Protein AF-0000000067519565 (afdb_homodimer)

Sequence (134 aa):
MDLYRFEAVLENSIVPIVVVVAESEEKAFKMAEIELEKHFLPLPEVKEIALFEKKKIRKSAAFVIHEMDLYRFEAVLENSIVPIVVVVAESEEKAFKMAEIELEKHFLPLPEVKEIALFEKKKIRKSAAFVIHE

Structure (mmCIF, N/CA/C/O backbone):
data_AF-0000000067519565-model_v1
#
loop_
_entity.id
_entity.type
_entity.pdbx_description
1 polymer 'DUF3906 domain-containing protein'
#
loop_
_atom_site.group_PDB
_atom_site.id
_atom_site.type_symbol
_atom_site.label_atom_id
_atom_site.label_alt_id
_atom_site.label_comp_id
_atom_site.label_asym_id
_atom_site.label_entity_id
_atom_site.label_seq_id
_atom_site.pdbx_PDB_ins_code
_atom_site.Cartn_x
_atom_site.Cartn_y
_atom_site.Cartn_z
_atom_site.occupancy
_atom_site.B_iso_or_equiv
_atom_site.auth_seq_id
_atom_site.auth_comp_id
_atom_site.auth_asym_id
_atom_site.auth_atom_id
_atom_site.pdbx_PDB_model_num
ATOM 1 N N . MET A 1 1 ? 15.977 4.121 -5.855 1 95.75 1 MET A N 1
ATOM 2 C CA . MET A 1 1 ? 14.906 3.137 -5.699 1 95.75 1 MET A CA 1
ATOM 3 C C . MET A 1 1 ? 13.539 3.781 -5.887 1 95.75 1 MET A C 1
ATOM 5 O O . MET A 1 1 ? 13.398 4.996 -5.742 1 95.75 1 MET A O 1
ATOM 9 N N . ASP A 1 2 ? 12.602 2.93 -6.273 1 98.56 2 ASP A N 1
ATOM 10 C CA . ASP A 1 2 ? 11.258 3.447 -6.5 1 98.56 2 ASP A CA 1
ATOM 11 C C . ASP A 1 2 ? 10.227 2.668 -5.688 1 98.56 2 ASP A C 1
ATOM 13 O O . ASP A 1 2 ? 10.492 1.554 -5.234 1 98.56 2 ASP A O 1
ATOM 17 N N . LEU A 1 3 ? 9.141 3.33 -5.496 1 98.88 3 LEU A N 1
ATOM 18 C CA . LEU A 1 3 ? 7.965 2.711 -4.902 1 98.88 3 LEU A CA 1
ATOM 19 C C . LEU A 1 3 ? 6.984 2.26 -5.984 1 98.88 3 LEU A C 1
ATOM 21 O O . LEU A 1 3 ? 6.641 3.035 -6.879 1 98.88 3 LEU A O 1
ATOM 25 N N . TYR A 1 4 ? 6.652 1.12 -5.898 1 98.88 4 TYR A N 1
ATOM 26 C CA . TYR A 1 4 ? 5.777 0.53 -6.906 1 98.88 4 TYR A CA 1
ATOM 27 C C . TYR A 1 4 ? 4.465 0.071 -6.285 1 98.88 4 TYR A C 1
ATOM 29 O O . TYR A 1 4 ? 4.453 -0.496 -5.191 1 98.88 4 TYR A O 1
ATOM 37 N N . ARG A 1 5 ? 3.33 0.27 -7.02 1 98.56 5 ARG A N 1
ATOM 38 C CA . ARG A 1 5 ? 2.025 -0.282 -6.672 1 98.56 5 ARG A CA 1
ATOM 39 C C . ARG A 1 5 ? 1.539 -1.254 -7.742 1 98.56 5 ARG A C 1
ATOM 41 O O . ARG A 1 5 ? 1.371 -0.874 -8.906 1 98.56 5 ARG A O 1
ATOM 48 N N . PHE A 1 6 ? 1.358 -2.434 -7.266 1 98.31 6 PHE A N 1
ATOM 49 C CA . PHE A 1 6 ? 0.86 -3.484 -8.148 1 98.31 6 PHE A CA 1
ATOM 50 C C . PHE A 1 6 ? -0.559 -3.887 -7.762 1 98.31 6 PHE A C 1
ATOM 52 O O . PHE A 1 6 ? -0.967 -3.715 -6.613 1 98.31 6 PHE A O 1
ATOM 59 N N . GLU A 1 7 ? -1.262 -4.402 -8.711 1 96.25 7 GLU A N 1
ATOM 60 C CA . GLU A 1 7 ? -2.465 -5.203 -8.5 1 96.25 7 GLU A CA 1
ATOM 61 C C . GLU A 1 7 ? -2.287 -6.621 -9.031 1 96.25 7 GLU A C 1
ATOM 63 O O . GLU A 1 7 ? -1.771 -6.816 -10.133 1 96.25 7 GLU A O 1
ATOM 68 N N . ALA A 1 8 ? -2.615 -7.465 -8.227 1 95.19 8 ALA A N 1
ATOM 69 C CA . ALA A 1 8 ? -2.498 -8.859 -8.633 1 95.19 8 ALA A CA 1
ATOM 70 C C . ALA A 1 8 ? -3.871 -9.523 -8.734 1 95.19 8 ALA A C 1
ATOM 72 O O . ALA A 1 8 ? -4.766 -9.227 -7.941 1 95.19 8 ALA A O 1
ATOM 73 N N . VAL A 1 9 ? -4.031 -10.289 -9.742 1 93.19 9 VAL A N 1
ATOM 74 C CA . VAL A 1 9 ? -5.227 -11.117 -9.875 1 93.19 9 VAL A CA 1
ATOM 75 C C . VAL A 1 9 ? -4.891 -12.57 -9.531 1 93.19 9 VAL A C 1
ATOM 77 O O . VAL A 1 9 ? -4.066 -13.195 -10.195 1 93.19 9 VAL A O 1
ATOM 80 N N . LEU A 1 10 ? -5.582 -13 -8.438 1 90.31 10 LEU A N 1
ATOM 81 C CA . LEU A 1 10 ? -5.355 -14.375 -8 1 90.31 10 LEU A CA 1
ATOM 82 C C . LEU A 1 10 ? -6.457 -15.297 -8.508 1 90.31 10 LEU A C 1
ATOM 84 O O . LEU A 1 10 ? -7.504 -14.828 -8.969 1 90.31 10 LEU A O 1
ATOM 88 N N . GLU A 1 11 ? -6.191 -16.484 -8.508 1 86.31 11 GLU A N 1
ATOM 89 C CA . GLU A 1 11 ? -7.098 -17.5 -9.055 1 86.31 11 GLU A CA 1
ATOM 90 C C . GLU A 1 11 ? -8.453 -17.469 -8.344 1 86.31 11 GLU A C 1
ATOM 92 O O . GLU A 1 11 ? -9.484 -17.719 -8.961 1 86.31 11 GLU A O 1
ATOM 97 N N . ASN A 1 12 ? -8.523 -17.141 -7.09 1 82.44 12 ASN A N 1
ATOM 98 C CA . ASN A 1 12 ? -9.773 -17.094 -6.34 1 82.44 12 ASN A CA 1
ATOM 99 C C . ASN A 1 12 ? -10.484 -15.758 -6.5 1 82.44 12 ASN A C 1
ATOM 101 O O . ASN A 1 12 ? -11.414 -15.453 -5.754 1 82.44 12 ASN A O 1
ATOM 105 N N . SER A 1 13 ? -10.086 -14.969 -7.406 1 82.38 13 SER A N 1
ATOM 106 C CA . SER A 1 13 ? -10.664 -13.68 -7.766 1 82.38 13 SER A CA 1
ATOM 107 C C . SER A 1 13 ? -10.352 -12.625 -6.707 1 82.38 13 SER A C 1
ATOM 109 O O . SER A 1 13 ? -11.023 -11.594 -6.637 1 82.38 13 SER A O 1
ATOM 111 N N . ILE A 1 14 ? -9.477 -13.055 -5.918 1 86 14 ILE A N 1
ATOM 112 C CA . ILE A 1 14 ? -8.961 -12.047 -5 1 86 14 ILE A CA 1
ATOM 113 C C . ILE A 1 14 ? -7.988 -11.133 -5.738 1 86 14 ILE A C 1
ATOM 115 O O . ILE A 1 14 ? -7.148 -11.602 -6.512 1 86 14 ILE A O 1
ATOM 119 N N . VAL A 1 15 ? -8.102 -9.836 -5.516 1 91.75 15 VAL A N 1
ATOM 120 C CA . VAL A 1 15 ? -7.23 -8.859 -6.16 1 91.75 15 VAL A CA 1
ATOM 121 C C . VAL A 1 15 ? -6.5 -8.039 -5.098 1 91.75 15 VAL A C 1
ATOM 123 O O . VAL A 1 15 ? -6.938 -6.941 -4.75 1 91.75 15 VAL A O 1
ATOM 126 N N . PRO A 1 16 ? -5.434 -8.57 -4.617 1 94.69 16 PRO A N 1
ATOM 127 C CA . PRO A 1 16 ? -4.645 -7.809 -3.646 1 94.69 16 PRO A CA 1
ATOM 128 C C . PRO A 1 16 ? -3.799 -6.715 -4.297 1 94.69 16 PRO A C 1
ATOM 130 O O . PRO A 1 16 ? -3.512 -6.785 -5.496 1 94.69 16 PRO A O 1
ATOM 133 N N . ILE A 1 17 ? -3.557 -5.738 -3.518 1 97.12 17 ILE A N 1
ATOM 134 C CA . ILE A 1 17 ? -2.576 -4.723 -3.881 1 97.12 17 ILE A CA 1
ATOM 135 C C . ILE A 1 17 ? -1.227 -5.059 -3.25 1 97.12 17 ILE A C 1
ATOM 137 O O . ILE A 1 17 ? -1.163 -5.469 -2.09 1 97.12 17 ILE A O 1
ATOM 141 N N . VAL A 1 18 ? -0.181 -4.938 -4.02 1 97.88 18 VAL A N 1
ATOM 142 C CA . VAL A 1 18 ? 1.17 -5.098 -3.492 1 97.88 18 VAL A CA 1
ATOM 143 C C . VAL A 1 18 ? 1.959 -3.807 -3.688 1 97.88 18 VAL A C 1
ATOM 145 O O . VAL A 1 18 ? 2.037 -3.283 -4.801 1 97.88 18 VAL A O 1
ATOM 148 N N . VAL A 1 19 ? 2.457 -3.279 -2.588 1 98.75 19 VAL A N 1
ATOM 149 C CA . VAL A 1 19 ? 3.322 -2.107 -2.668 1 98.75 19 VAL A CA 1
ATOM 150 C C . VAL A 1 19 ? 4.766 -2.508 -2.373 1 98.75 19 VAL A C 1
ATOM 152 O O . VAL A 1 19 ? 5.043 -3.156 -1.361 1 98.75 19 VAL A O 1
ATOM 155 N N . VAL A 1 20 ? 5.668 -2.109 -3.318 1 98.81 20 VAL A N 1
ATOM 156 C CA . VAL A 1 20 ? 7.035 -2.617 -3.266 1 98.81 20 VAL A CA 1
ATOM 157 C C . VAL A 1 20 ? 8.023 -1.46 -3.393 1 98.81 20 VAL A C 1
ATOM 159 O O . VAL A 1 20 ? 7.816 -0.548 -4.199 1 98.81 20 VAL A O 1
ATOM 162 N N . VAL A 1 21 ? 9.047 -1.512 -2.564 1 98.75 21 VAL A N 1
ATOM 163 C CA . VAL A 1 21 ? 10.242 -0.71 -2.816 1 98.75 21 VAL A CA 1
ATOM 164 C C . VAL A 1 21 ? 11.305 -1.566 -3.502 1 98.75 21 VAL A C 1
ATOM 166 O O . VAL A 1 21 ? 11.609 -2.672 -3.045 1 98.75 21 VAL A O 1
ATOM 169 N N . ALA A 1 22 ? 11.836 -1.094 -4.613 1 98.44 22 ALA A N 1
ATOM 170 C CA . ALA A 1 22 ? 12.891 -1.844 -5.293 1 98.44 22 ALA A CA 1
ATOM 171 C C . ALA A 1 22 ? 13.734 -0.928 -6.176 1 98.44 22 ALA A C 1
ATOM 173 O O . ALA A 1 22 ? 13.336 0.204 -6.465 1 98.44 22 ALA A O 1
ATOM 174 N N . GLU A 1 23 ? 14.82 -1.445 -6.605 1 97.94 23 GLU A N 1
ATOM 175 C CA . GLU A 1 23 ? 15.773 -0.666 -7.387 1 97.94 23 GLU A CA 1
ATOM 176 C C . GLU A 1 23 ? 15.391 -0.648 -8.867 1 97.94 23 GLU A C 1
ATOM 178 O O . GLU A 1 23 ? 15.906 0.17 -9.633 1 97.94 23 GLU A O 1
ATOM 183 N N . SER A 1 24 ? 14.578 -1.581 -9.266 1 97.81 24 SER A N 1
ATOM 184 C CA . SER A 1 24 ? 14.133 -1.684 -10.648 1 97.81 24 SER A CA 1
ATOM 185 C C . SER A 1 24 ? 12.742 -2.307 -10.734 1 97.81 24 SER A C 1
ATOM 187 O O . SER A 1 24 ? 12.273 -2.932 -9.781 1 97.81 24 SER A O 1
ATOM 189 N N . GLU A 1 25 ? 12.148 -2.059 -11.898 1 98.06 25 GLU A N 1
ATOM 190 C CA . GLU A 1 25 ? 10.82 -2.641 -12.117 1 98.06 25 GLU A CA 1
ATOM 191 C C . GLU A 1 25 ? 10.883 -4.164 -12.086 1 98.06 25 GLU A C 1
ATOM 193 O O . GLU A 1 25 ? 9.992 -4.812 -11.523 1 98.06 25 GLU A O 1
ATOM 198 N N . GLU A 1 26 ? 11.898 -4.75 -12.695 1 97.81 26 GLU A N 1
ATOM 199 C CA . GLU A 1 26 ? 12.062 -6.199 -12.719 1 97.81 26 GLU A CA 1
ATOM 200 C C . GLU A 1 26 ? 12.156 -6.762 -11.297 1 97.81 26 GLU A C 1
ATOM 202 O O . GLU A 1 26 ? 11.492 -7.746 -10.969 1 97.81 26 GLU A O 1
ATOM 207 N N . LYS A 1 27 ? 12.961 -6.16 -10.531 1 98.06 27 LYS A N 1
ATOM 208 C CA . LYS A 1 27 ? 13.117 -6.598 -9.148 1 98.06 27 LYS A CA 1
ATOM 209 C C . LYS A 1 27 ? 11.828 -6.383 -8.359 1 98.06 27 LYS A C 1
ATOM 211 O O . LYS A 1 27 ? 11.492 -7.18 -7.484 1 98.06 27 LYS A O 1
ATOM 216 N N . ALA A 1 28 ? 11.125 -5.301 -8.727 1 98.44 28 ALA A N 1
ATOM 217 C CA . ALA A 1 28 ? 9.859 -5.023 -8.062 1 98.44 28 ALA A CA 1
ATOM 218 C C . ALA A 1 28 ? 8.836 -6.121 -8.359 1 98.44 28 ALA A C 1
ATOM 220 O O . ALA A 1 28 ? 8.117 -6.566 -7.457 1 98.44 28 ALA A O 1
ATOM 221 N N . PHE A 1 29 ? 8.766 -6.555 -9.602 1 98.06 29 PHE A N 1
ATOM 222 C CA . PHE A 1 29 ? 7.855 -7.625 -9.984 1 98.06 29 PHE A CA 1
ATOM 223 C C . PHE A 1 29 ? 8.188 -8.914 -9.242 1 98.06 29 PHE A C 1
ATOM 225 O O . PHE A 1 29 ? 7.297 -9.586 -8.727 1 98.06 29 PHE A O 1
ATOM 232 N N . LYS A 1 30 ? 9.422 -9.203 -9.203 1 96.62 30 LYS A N 1
ATOM 233 C CA . LYS A 1 30 ? 9.859 -10.414 -8.523 1 96.62 30 LYS A CA 1
ATOM 234 C C . LYS A 1 30 ? 9.5 -10.375 -7.039 1 96.62 30 LYS A C 1
ATOM 236 O O . LYS A 1 30 ? 8.984 -11.352 -6.488 1 96.62 30 LYS A O 1
ATOM 241 N N . MET A 1 31 ? 9.789 -9.266 -6.453 1 96.94 31 MET A N 1
ATOM 242 C CA . MET A 1 31 ? 9.484 -9.109 -5.035 1 96.94 31 MET A CA 1
ATOM 243 C C . MET A 1 31 ? 7.984 -9.195 -4.785 1 96.94 31 MET A C 1
ATOM 245 O O . MET A 1 31 ? 7.551 -9.766 -3.783 1 96.94 31 MET A O 1
ATOM 249 N N . ALA A 1 32 ? 7.203 -8.625 -5.676 1 97.19 32 ALA A N 1
ATOM 250 C CA . ALA A 1 32 ? 5.75 -8.703 -5.539 1 97.19 32 ALA A CA 1
ATOM 251 C C . ALA A 1 32 ? 5.281 -10.156 -5.562 1 97.19 32 ALA A C 1
ATOM 253 O O . ALA A 1 32 ? 4.445 -10.555 -4.746 1 97.19 32 ALA A O 1
ATOM 254 N N . GLU A 1 33 ? 5.805 -10.867 -6.48 1 93.88 33 GLU A N 1
ATOM 255 C CA . GLU A 1 33 ? 5.438 -12.273 -6.578 1 93.88 33 GLU A CA 1
ATOM 256 C C . GLU A 1 33 ? 5.801 -13.023 -5.301 1 93.88 33 GLU A C 1
ATOM 258 O O . GLU A 1 33 ? 4.992 -13.797 -4.773 1 93.88 33 GLU A O 1
ATOM 263 N N . ILE A 1 34 ? 6.977 -12.844 -4.789 1 93.56 34 ILE A N 1
ATOM 264 C CA . ILE A 1 34 ? 7.477 -13.508 -3.588 1 93.56 34 ILE A CA 1
ATOM 265 C C . ILE A 1 34 ? 6.586 -13.156 -2.398 1 93.56 34 ILE A C 1
ATOM 267 O O . ILE A 1 34 ? 6.211 -14.031 -1.615 1 93.56 34 ILE A O 1
ATOM 271 N N . GLU A 1 35 ? 6.207 -11.898 -2.209 1 94.19 35 GLU A N 1
ATOM 272 C CA . GLU A 1 35 ? 5.395 -11.453 -1.082 1 94.19 35 GLU A CA 1
ATOM 273 C C . GLU A 1 35 ? 3.994 -12.055 -1.138 1 94.19 35 GLU A C 1
ATOM 275 O O . GLU A 1 35 ? 3.41 -12.375 -0.101 1 94.19 35 GLU A O 1
ATOM 280 N N . LEU A 1 36 ? 3.447 -12.18 -2.379 1 93.19 36 LEU A N 1
ATOM 281 C CA . LEU A 1 36 ? 2.135 -12.797 -2.545 1 93.19 36 LEU A CA 1
ATOM 282 C C . LEU A 1 36 ? 2.162 -14.258 -2.107 1 93.19 36 LEU A C 1
ATOM 284 O O . LEU A 1 36 ? 1.233 -14.727 -1.448 1 93.19 36 LEU A O 1
ATOM 288 N N . GLU A 1 37 ? 3.197 -14.859 -2.432 1 88.62 37 GLU A N 1
ATOM 289 C CA . GLU A 1 37 ? 3.338 -16.266 -2.072 1 88.62 37 GLU A CA 1
ATOM 290 C C . GLU A 1 37 ? 3.441 -16.438 -0.561 1 88.62 37 GLU A C 1
ATOM 292 O O . GLU A 1 37 ? 2.926 -17.406 -0.006 1 88.62 37 GLU A O 1
ATOM 297 N N . LYS A 1 38 ? 4.012 -15.547 0.105 1 89.19 38 LYS A N 1
ATOM 298 C CA . LYS A 1 38 ? 4.191 -15.609 1.553 1 89.19 38 LYS A CA 1
ATOM 299 C C . LYS A 1 38 ? 2.895 -15.266 2.281 1 89.19 38 LYS A C 1
ATOM 301 O O . LYS A 1 38 ? 2.639 -15.766 3.377 1 89.19 38 LYS A O 1
ATOM 306 N N . HIS A 1 39 ? 2.156 -14.422 1.703 1 88.69 39 HIS A N 1
ATOM 307 C CA . HIS A 1 39 ? 0.997 -13.828 2.361 1 88.69 39 HIS A CA 1
ATOM 308 C C . HIS A 1 39 ? -0.209 -14.758 2.297 1 88.69 39 HIS A C 1
ATOM 310 O O . HIS A 1 39 ? -1.078 -14.719 3.17 1 88.69 39 HIS A O 1
ATOM 316 N N . PHE A 1 40 ? -0.379 -15.461 1.266 1 82.25 40 PHE A N 1
ATOM 317 C CA . PHE A 1 40 ? -1.551 -16.312 1.095 1 82.25 40 PHE A CA 1
ATOM 318 C C . PHE A 1 40 ? -1.194 -17.781 1.324 1 82.25 40 PHE A C 1
ATOM 320 O O . PHE A 1 40 ? -0.162 -18.25 0.846 1 82.25 40 PHE A O 1
ATOM 327 N N . LEU A 1 41 ? -2.025 -18.344 2.387 1 77.69 41 LEU A N 1
ATOM 328 C CA . LEU A 1 41 ? -2.041 -19.797 2.582 1 77.69 41 LEU A CA 1
ATOM 329 C C . LEU A 1 41 ? -3.383 -20.391 2.16 1 77.69 41 LEU A C 1
ATOM 331 O O . LEU A 1 41 ? -4.43 -19.984 2.672 1 77.69 41 LEU A O 1
ATOM 335 N N . PRO A 1 42 ? -3.33 -21.469 1.3 1 78.81 42 PRO A N 1
ATOM 336 C CA . PRO A 1 42 ? -2.264 -22.016 0.467 1 78.81 42 PRO A CA 1
ATOM 337 C C . PRO A 1 42 ? -1.751 -21.031 -0.577 1 78.81 42 PRO A C 1
ATOM 339 O O . PRO A 1 42 ? -2.359 -19.984 -0.787 1 78.81 42 PRO A O 1
ATOM 342 N N . LEU A 1 43 ? -0.664 -21.312 -1.358 1 75.81 43 LEU A N 1
ATOM 343 C CA . LEU A 1 43 ? -0.081 -20.484 -2.402 1 75.81 43 LEU A CA 1
ATOM 344 C C . LEU A 1 43 ? -1.041 -20.328 -3.576 1 75.81 43 LEU A C 1
ATOM 346 O O . LEU A 1 43 ? -1.278 -21.281 -4.316 1 75.81 43 LEU A O 1
ATOM 350 N N . PRO A 1 44 ? -1.614 -19.172 -3.617 1 77.44 44 PRO A N 1
ATOM 351 C CA . PRO A 1 44 ? -2.502 -19.016 -4.773 1 77.44 44 PRO A CA 1
ATOM 352 C C . PRO A 1 44 ? -1.74 -18.859 -6.086 1 77.44 44 PRO A C 1
ATOM 354 O O . PRO A 1 44 ? -0.59 -18.422 -6.09 1 77.44 44 PRO A O 1
ATOM 357 N N . GLU A 1 45 ? -2.395 -19.359 -7.164 1 87.5 45 GLU A N 1
ATOM 358 C CA . GLU A 1 45 ? -1.845 -19.094 -8.492 1 87.5 45 GLU A CA 1
ATOM 359 C C . GLU A 1 45 ? -2.029 -17.625 -8.875 1 87.5 45 GLU A C 1
ATOM 361 O O . GLU A 1 45 ? -3.137 -17.094 -8.789 1 87.5 45 GLU A O 1
ATOM 366 N N . VAL A 1 46 ? -0.897 -16.984 -9.117 1 90.31 46 VAL A N 1
ATOM 367 C CA . VAL A 1 46 ? -0.959 -15.609 -9.578 1 90.31 46 VAL A CA 1
ATOM 368 C C . VAL A 1 46 ? -1.232 -15.586 -11.086 1 90.31 46 VAL A C 1
ATOM 370 O O . VAL A 1 46 ? -0.401 -16.031 -11.875 1 90.31 46 VAL A O 1
ATOM 373 N N . LYS A 1 47 ? -2.379 -15.086 -11.438 1 92.38 47 LYS A N 1
ATOM 374 C CA . LYS A 1 47 ? -2.752 -15.047 -12.852 1 92.38 47 LYS A CA 1
ATOM 375 C C . LYS A 1 47 ? -2.107 -13.859 -13.555 1 92.38 47 LYS A C 1
ATOM 377 O O . LYS A 1 47 ? -1.687 -13.961 -14.711 1 92.38 47 LYS A O 1
ATOM 382 N N . GLU A 1 48 ? -2.109 -12.828 -12.844 1 94.44 48 GLU A N 1
ATOM 383 C CA . GLU A 1 48 ? -1.594 -11.586 -13.414 1 94.44 48 GLU A CA 1
ATOM 384 C C . GLU A 1 48 ? -1.068 -10.656 -12.328 1 94.44 48 GLU A C 1
ATOM 386 O O . GLU A 1 48 ? -1.621 -10.602 -11.227 1 94.44 48 GLU A O 1
ATOM 391 N N . ILE A 1 49 ? 0.002 -10 -12.625 1 96.44 49 ILE A N 1
ATOM 392 C CA . ILE A 1 49 ? 0.477 -8.867 -11.836 1 96.44 49 ILE A CA 1
ATOM 393 C C . ILE A 1 49 ? 0.644 -7.641 -12.734 1 96.44 49 ILE A C 1
ATOM 395 O O . ILE A 1 49 ? 1.368 -7.688 -13.727 1 96.44 49 ILE A O 1
ATOM 399 N N . ALA A 1 50 ? -0.035 -6.648 -12.406 1 97.12 50 ALA A N 1
ATOM 400 C CA . ALA A 1 50 ? 0.025 -5.43 -13.203 1 97.12 50 ALA A CA 1
ATOM 401 C C . ALA A 1 50 ? 0.608 -4.27 -12.398 1 97.12 50 ALA A C 1
ATOM 403 O O . ALA A 1 50 ? 0.224 -4.051 -11.25 1 97.12 50 ALA A O 1
ATOM 404 N N . LEU A 1 51 ? 1.562 -3.586 -13.016 1 98.12 51 LEU A N 1
ATOM 405 C CA . LEU A 1 51 ? 2.078 -2.352 -12.43 1 98.12 51 LEU A CA 1
ATOM 406 C C . LEU A 1 51 ? 1.096 -1.202 -12.633 1 98.12 51 LEU A C 1
ATOM 408 O O . LEU A 1 51 ? 0.786 -0.839 -13.773 1 98.12 51 LEU A O 1
ATOM 412 N N . PHE A 1 52 ? 0.6 -0.647 -11.531 1 97.38 52 PHE A N 1
ATOM 413 C CA . PHE A 1 52 ? -0.403 0.408 -11.602 1 97.38 52 PHE A CA 1
ATOM 414 C C . PHE A 1 52 ? 0.251 1.783 -11.523 1 97.38 52 PHE A C 1
ATOM 416 O O . PHE A 1 52 ? -0.155 2.711 -12.227 1 97.38 52 PHE A O 1
ATOM 423 N N . GLU A 1 53 ? 1.229 1.986 -10.648 1 97.5 53 GLU A N 1
ATOM 424 C CA . GLU A 1 53 ? 1.854 3.283 -10.422 1 97.5 53 GLU A CA 1
ATOM 425 C C . GLU A 1 53 ? 3.289 3.123 -9.922 1 97.5 53 GLU A C 1
ATOM 427 O O . GLU A 1 53 ? 3.609 2.152 -9.234 1 97.5 53 GLU A O 1
ATOM 432 N N . LYS A 1 54 ? 4.098 3.934 -10.383 1 98.25 54 LYS A N 1
ATOM 433 C CA . LYS A 1 54 ? 5.488 4.031 -9.945 1 98.25 54 LYS A CA 1
ATOM 434 C C . LYS A 1 54 ? 5.816 5.445 -9.469 1 98.25 54 LYS A C 1
ATOM 436 O O . LYS A 1 54 ? 5.445 6.426 -10.117 1 98.25 54 LYS A O 1
ATOM 441 N N . LYS A 1 55 ? 6.422 5.488 -8.273 1 98 55 LYS A N 1
ATOM 442 C CA . LYS A 1 55 ? 6.879 6.773 -7.75 1 98 55 LYS A CA 1
ATOM 443 C C . LYS A 1 55 ? 8.367 6.727 -7.406 1 98 55 LYS A C 1
ATOM 445 O O . LYS A 1 55 ? 8.82 5.801 -6.734 1 98 55 LYS A O 1
ATOM 450 N N . LYS A 1 56 ? 9.047 7.684 -7.832 1 97.69 56 LYS A N 1
ATOM 451 C CA . LYS A 1 56 ? 10.445 7.82 -7.438 1 97.69 56 LYS A CA 1
ATOM 452 C C . LYS A 1 56 ? 10.562 8.203 -5.965 1 97.69 56 LYS A C 1
ATOM 454 O O . LYS A 1 56 ? 9.82 9.055 -5.477 1 97.69 56 LYS A O 1
ATOM 459 N N . ILE A 1 57 ? 11.523 7.504 -5.359 1 97.69 57 ILE A N 1
ATOM 460 C CA . ILE A 1 57 ? 11.758 7.836 -3.959 1 97.69 57 ILE A CA 1
ATOM 461 C C . ILE A 1 57 ? 12.875 8.875 -3.855 1 97.69 57 ILE A C 1
ATOM 463 O O . ILE A 1 57 ? 14.039 8.57 -4.117 1 97.69 57 ILE A O 1
ATOM 467 N N . ARG A 1 58 ? 12.625 10.023 -3.551 1 93.38 58 ARG A N 1
ATOM 468 C CA . ARG A 1 58 ? 13.641 11.016 -3.234 1 93.38 58 ARG A CA 1
ATOM 469 C C . ARG A 1 58 ? 13.891 11.086 -1.73 1 93.38 58 ARG A C 1
ATOM 471 O O . ARG A 1 58 ? 14.539 10.211 -1.161 1 93.38 58 ARG A O 1
ATOM 478 N N . LYS A 1 59 ? 13.156 11.844 -1.062 1 92.44 59 LYS A N 1
ATOM 479 C CA . LYS A 1 59 ? 13.195 11.859 0.398 1 92.44 59 LYS A CA 1
ATOM 480 C C . LYS A 1 59 ? 12.086 10.977 0.98 1 92.44 59 LYS A C 1
ATOM 482 O O . LYS A 1 59 ? 12.25 10.398 2.057 1 92.44 59 LYS A O 1
ATOM 487 N N . SER A 1 60 ? 11.023 10.867 0.181 1 97.06 60 SER A N 1
ATOM 488 C CA . SER A 1 60 ? 9.875 10.062 0.588 1 97.06 60 SER A CA 1
ATOM 489 C C . SER A 1 60 ? 8.977 9.734 -0.602 1 97.06 60 SER A C 1
ATOM 491 O O . SER A 1 60 ? 9.141 10.305 -1.684 1 97.06 60 SER A O 1
ATOM 493 N N . ALA A 1 61 ? 8.172 8.922 -0.504 1 98 61 ALA A N 1
ATOM 494 C CA . ALA A 1 61 ? 7.113 8.57 -1.447 1 98 61 ALA A CA 1
ATOM 495 C C . ALA A 1 61 ? 5.977 7.832 -0.747 1 98 61 ALA A C 1
ATOM 497 O O . ALA A 1 61 ? 6.18 7.223 0.307 1 98 61 ALA A O 1
ATOM 498 N N . ALA A 1 62 ? 4.789 7.859 -1.356 1 98.25 62 ALA A N 1
ATOM 499 C CA . ALA A 1 62 ? 3.656 7.246 -0.669 1 98.25 62 ALA A CA 1
ATOM 500 C C . ALA A 1 62 ? 2.543 6.898 -1.652 1 98.25 62 ALA A C 1
ATOM 502 O O . ALA A 1 62 ? 2.439 7.5 -2.723 1 98.25 62 ALA A O 1
ATOM 503 N N . PHE A 1 63 ? 1.786 5.973 -1.33 1 98.12 63 PHE A N 1
ATOM 504 C CA . PHE A 1 63 ? 0.516 5.656 -1.973 1 98.12 63 PHE A CA 1
ATOM 505 C C . PHE A 1 63 ? -0.621 5.664 -0.958 1 98.12 63 PHE A C 1
ATOM 507 O O . PHE A 1 63 ? -0.456 5.199 0.171 1 98.12 63 PHE A O 1
ATOM 514 N N . VAL A 1 64 ? -1.693 6.215 -1.4 1 96.44 64 VAL A N 1
ATOM 515 C CA . VAL A 1 64 ? -2.955 6.004 -0.697 1 96.44 64 VAL A CA 1
ATOM 516 C C . VAL A 1 64 ? -3.748 4.895 -1.381 1 96.44 64 VAL A C 1
ATOM 518 O O . VAL A 1 64 ? -3.965 4.934 -2.596 1 96.44 64 VAL A O 1
ATOM 521 N N . ILE A 1 65 ? -4.121 3.916 -0.605 1 95.31 65 ILE A N 1
ATOM 522 C CA . ILE A 1 65 ? -4.887 2.781 -1.11 1 95.31 65 ILE A CA 1
ATOM 523 C C . ILE A 1 65 ? -6.258 2.742 -0.442 1 95.31 65 ILE A C 1
ATOM 525 O O . ILE A 1 65 ? -6.355 2.703 0.787 1 95.31 65 ILE A O 1
ATOM 529 N N . HIS A 1 66 ? -7.176 2.887 -1.198 1 86.38 66 HIS A N 1
ATOM 530 C CA . HIS A 1 66 ? -8.539 2.855 -0.692 1 86.38 66 HIS A CA 1
ATOM 531 C C . HIS A 1 66 ? -9.438 1.987 -1.57 1 86.38 66 HIS A C 1
ATOM 533 O O . HIS A 1 66 ? -9.289 1.973 -2.795 1 86.38 66 HIS A O 1
ATOM 539 N N . GLU A 1 67 ? -10.148 1.06 -0.878 1 66.12 67 GLU A N 1
ATOM 540 C CA . GLU A 1 67 ? -11.133 0.275 -1.616 1 66.12 67 GLU A CA 1
ATOM 541 C C . GLU A 1 67 ? -12.477 0.998 -1.685 1 66.12 67 GLU A C 1
ATOM 543 O O . GLU A 1 67 ? -12.805 1.798 -0.805 1 66.12 67 GLU A O 1
ATOM 548 N N . MET B 1 1 ? 16.172 4.055 5.211 1 95.69 1 MET B N 1
ATOM 549 C CA . MET B 1 1 ? 14.758 4.379 5.066 1 95.69 1 MET B CA 1
ATOM 550 C C . MET B 1 1 ? 13.891 3.143 5.285 1 95.69 1 MET B C 1
ATOM 552 O O . MET B 1 1 ? 14.367 2.014 5.133 1 95.69 1 MET B O 1
ATOM 556 N N . ASP B 1 2 ? 12.695 3.424 5.715 1 98.56 2 ASP B N 1
ATOM 557 C CA . ASP B 1 2 ? 11.797 2.305 5.977 1 98.56 2 ASP B CA 1
ATOM 558 C C . ASP B 1 2 ? 10.484 2.459 5.211 1 98.56 2 ASP B C 1
ATOM 560 O O . ASP B 1 2 ? 10.148 3.557 4.762 1 98.56 2 ASP B O 1
ATOM 564 N N . LEU B 1 3 ? 9.852 1.343 5.047 1 98.88 3 LEU B N 1
ATOM 565 C CA . LEU B 1 3 ? 8.508 1.284 4.5 1 98.88 3 LEU B CA 1
ATOM 566 C C . LEU B 1 3 ? 7.469 1.204 5.613 1 98.88 3 LEU B C 1
ATOM 568 O O . LEU B 1 3 ? 7.586 0.375 6.516 1 98.88 3 LEU B O 1
ATOM 572 N N . TYR B 1 4 ? 6.605 2.02 5.547 1 98.88 4 TYR B N 1
ATOM 573 C CA . TYR B 1 4 ? 5.586 2.105 6.586 1 98.88 4 TYR B CA 1
ATOM 574 C C . TYR B 1 4 ? 4.199 1.844 6.008 1 98.88 4 TYR B C 1
ATOM 576 O O . TYR B 1 4 ? 3.871 2.324 4.922 1 98.88 4 TYR B O 1
ATOM 584 N N . ARG B 1 5 ? 3.348 1.102 6.777 1 98.62 5 ARG B N 1
ATOM 585 C CA . ARG B 1 5 ? 1.931 0.923 6.477 1 98.62 5 ARG B CA 1
ATOM 586 C C . ARG B 1 5 ? 1.058 1.536 7.566 1 98.62 5 ARG B C 1
ATOM 588 O O . ARG B 1 5 ? 1.137 1.137 8.734 1 98.62 5 ARG B O 1
ATOM 595 N N . PHE B 1 6 ? 0.295 2.455 7.094 1 98.38 6 PHE B N 1
ATOM 596 C CA . PHE B 1 6 ? -0.628 3.129 7.996 1 98.38 6 PHE B CA 1
ATOM 597 C C . PHE B 1 6 ? -2.072 2.771 7.664 1 98.38 6 PHE B C 1
ATOM 599 O O . PHE B 1 6 ? -2.379 2.404 6.527 1 98.38 6 PHE B O 1
ATOM 606 N N . GLU B 1 7 ? -2.908 2.893 8.648 1 96.25 7 GLU B N 1
ATOM 607 C CA . GLU B 1 7 ? -4.355 2.982 8.477 1 96.25 7 GLU B CA 1
ATOM 608 C C . GLU B 1 7 ? -4.895 4.309 9.016 1 96.25 7 GLU B C 1
ATOM 610 O O . GLU B 1 7 ? -4.508 4.746 10.102 1 96.25 7 GLU B O 1
ATOM 615 N N . ALA B 1 8 ? -5.625 4.859 8.211 1 95.12 8 ALA B N 1
ATOM 616 C CA . ALA B 1 8 ? -6.203 6.133 8.633 1 95.12 8 ALA B CA 1
ATOM 617 C C . ALA B 1 8 ? -7.719 6.023 8.773 1 95.12 8 ALA B C 1
ATOM 619 O O . ALA B 1 8 ? -8.375 5.305 8.016 1 95.12 8 ALA B O 1
ATOM 620 N N . VAL B 1 9 ? -8.219 6.652 9.781 1 93.19 9 VAL B N 1
ATOM 621 C CA . VAL B 1 9 ? -9.664 6.781 9.953 1 93.19 9 VAL B CA 1
ATOM 622 C C . VAL B 1 9 ? -10.094 8.203 9.602 1 93.19 9 VAL B C 1
ATOM 624 O O . VAL B 1 9 ? -9.68 9.164 10.25 1 93.19 9 VAL B O 1
ATOM 627 N N . LEU B 1 10 ? -10.938 8.203 8.547 1 90.25 10 LEU B N 1
ATOM 628 C CA . LEU B 1 10 ? -11.438 9.508 8.109 1 90.25 10 LEU B CA 1
ATOM 629 C C . LEU B 1 10 ? -12.836 9.766 8.656 1 90.25 10 LEU B C 1
ATOM 631 O O . LEU B 1 10 ? -13.5 8.852 9.133 1 90.25 10 LEU B O 1
ATOM 635 N N . GLU B 1 11 ? -13.188 10.961 8.68 1 86.38 11 GLU B N 1
ATOM 636 C CA . GLU B 1 11 ? -14.461 11.391 9.25 1 86.38 11 GLU B CA 1
ATOM 637 C C . GLU B 1 11 ? -15.641 10.688 8.578 1 86.38 11 GLU B C 1
ATOM 639 O O . GLU B 1 11 ? -16.656 10.422 9.219 1 86.38 11 GLU B O 1
ATOM 644 N N . ASN B 1 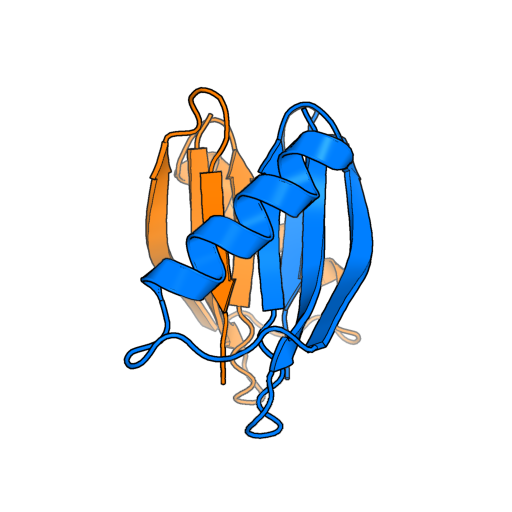12 ? -15.578 10.352 7.32 1 82.38 12 ASN B N 1
ATOM 645 C CA . ASN B 1 12 ? -16.656 9.695 6.605 1 82.38 12 ASN B CA 1
ATOM 646 C C . ASN B 1 12 ? -16.609 8.18 6.785 1 82.38 12 ASN B C 1
ATOM 648 O O . ASN B 1 12 ? -17.297 7.441 6.074 1 82.38 12 ASN B O 1
ATOM 652 N N . SER B 1 13 ? -15.852 7.707 7.688 1 82.25 13 SER B N 1
ATOM 653 C CA . SER B 1 13 ? -15.703 6.301 8.055 1 82.25 13 SER B CA 1
ATOM 654 C C . SER B 1 13 ? -14.953 5.523 6.984 1 82.25 13 SER B C 1
ATOM 656 O O . SER B 1 13 ? -15.039 4.297 6.922 1 82.25 13 SER B O 1
ATOM 658 N N . ILE B 1 14 ? -14.414 6.312 6.18 1 85.81 14 ILE B N 1
ATOM 659 C CA . ILE B 1 14 ? -13.5 5.68 5.234 1 85.81 14 ILE B CA 1
ATOM 660 C C . ILE B 1 14 ? -12.172 5.371 5.93 1 85.81 14 ILE B C 1
ATOM 662 O O . ILE B 1 14 ? -11.648 6.203 6.676 1 85.81 14 ILE B O 1
ATOM 666 N N . VAL B 1 15 ? -11.664 4.176 5.707 1 91.75 15 VAL B N 1
ATOM 667 C CA . VAL B 1 15 ? -10.406 3.766 6.316 1 91.75 15 VAL B CA 1
ATOM 668 C C . VAL B 1 15 ? -9.398 3.396 5.23 1 91.75 15 VAL B C 1
ATOM 670 O O . VAL B 1 15 ? -9.258 2.223 4.883 1 91.75 15 VAL B O 1
ATOM 673 N N . PRO B 1 16 ? -8.727 4.383 4.727 1 94.75 16 PRO B N 1
ATOM 674 C CA . PRO B 1 16 ? -7.699 4.102 3.727 1 94.75 16 PRO B CA 1
ATOM 675 C C . PRO B 1 16 ? -6.402 3.584 4.344 1 94.75 16 PRO B C 1
ATOM 677 O O . PRO B 1 16 ? -6.148 3.803 5.531 1 94.75 16 PRO B O 1
ATOM 680 N N . ILE B 1 17 ? -5.723 2.857 3.541 1 97.12 17 ILE B N 1
ATOM 681 C CA . ILE B 1 17 ? -4.355 2.469 3.869 1 97.12 17 ILE B CA 1
ATOM 682 C C . ILE B 1 17 ? -3.373 3.424 3.195 1 97.12 17 ILE B C 1
ATOM 684 O O . ILE B 1 17 ? -3.561 3.807 2.039 1 97.12 17 ILE B O 1
ATOM 688 N N . VAL B 1 18 ? -2.389 3.836 3.926 1 97.94 18 VAL B N 1
ATOM 689 C CA . VAL B 1 18 ? -1.311 4.641 3.359 1 97.94 18 VAL B CA 1
ATOM 690 C C . VAL B 1 18 ? 0.02 3.908 3.523 1 97.94 18 VAL B C 1
ATOM 692 O O . VAL B 1 18 ? 0.38 3.504 4.633 1 97.94 18 VAL B O 1
ATOM 695 N N . VAL B 1 19 ? 0.688 3.699 2.396 1 98.75 19 VAL B N 1
ATOM 696 C CA . VAL B 1 19 ? 2.021 3.111 2.445 1 98.75 19 VAL B CA 1
ATOM 697 C C . VAL B 1 19 ? 3.066 4.172 2.105 1 98.75 19 VAL B C 1
ATOM 699 O O . VAL B 1 19 ? 2.955 4.859 1.089 1 98.75 19 VAL B O 1
ATOM 702 N N . VAL B 1 20 ? 4.066 4.293 3.023 1 98.81 20 VAL B N 1
ATOM 703 C CA . VAL B 1 20 ? 4.996 5.414 2.932 1 98.81 20 VAL B CA 1
ATOM 704 C C . VAL B 1 20 ? 6.43 4.902 3.02 1 98.81 20 VAL B C 1
ATOM 706 O O . VAL B 1 20 ? 6.734 4.016 3.822 1 98.81 20 VAL B O 1
ATOM 709 N N . VAL B 1 21 ? 7.277 5.461 2.16 1 98.75 21 VAL B N 1
ATOM 710 C CA . VAL B 1 21 ? 8.719 5.359 2.367 1 98.75 21 VAL B CA 1
ATOM 711 C C . VAL B 1 21 ? 9.234 6.637 3.02 1 98.75 21 VAL B C 1
ATOM 713 O O . VAL B 1 21 ? 8.938 7.742 2.561 1 98.75 21 VAL B O 1
ATOM 716 N N . ALA B 1 22 ? 9.961 6.508 4.121 1 98.44 22 ALA B N 1
ATOM 717 C CA . ALA B 1 22 ? 10.523 7.688 4.773 1 98.44 22 ALA B CA 1
ATOM 718 C C . ALA B 1 22 ? 11.742 7.32 5.621 1 98.44 22 ALA B C 1
ATOM 720 O O . ALA B 1 22 ? 11.969 6.141 5.914 1 98.44 22 ALA B O 1
ATOM 721 N N . GLU B 1 23 ? 12.438 8.32 6.02 1 97.88 23 GLU B N 1
ATOM 722 C CA . GLU B 1 23 ? 13.68 8.125 6.766 1 97.88 23 GLU B CA 1
ATOM 723 C C . GLU B 1 23 ? 13.398 7.93 8.258 1 97.88 23 GLU B C 1
ATOM 725 O O . GLU B 1 23 ? 14.266 7.48 9 1 97.88 23 GLU B O 1
ATOM 730 N N . SER B 1 24 ? 12.242 8.344 8.688 1 97.88 24 SER B N 1
ATOM 731 C CA . SER B 1 24 ? 11.844 8.227 10.086 1 97.88 24 SER B CA 1
ATOM 732 C C . SER B 1 24 ? 10.328 8.078 10.227 1 97.88 24 SER B C 1
ATOM 734 O O . SER B 1 24 ? 9.586 8.375 9.289 1 97.88 24 SER B O 1
ATOM 736 N N . GLU B 1 25 ? 9.969 7.578 11.391 1 98.06 25 GLU B N 1
ATOM 737 C CA . GLU B 1 25 ? 8.539 7.426 11.648 1 98.06 25 GLU B CA 1
ATOM 738 C C . GLU B 1 25 ? 7.828 8.773 11.633 1 98.06 25 GLU B C 1
ATOM 740 O O . GLU B 1 25 ? 6.719 8.891 11.102 1 98.06 25 GLU B O 1
ATOM 745 N N . GLU B 1 26 ? 8.445 9.789 12.242 1 97.81 26 GLU B N 1
ATOM 746 C CA . GLU B 1 26 ? 7.863 11.133 12.266 1 97.81 26 GLU B CA 1
ATOM 747 C C . GLU B 1 26 ? 7.625 11.648 10.852 1 97.81 26 GLU B C 1
ATOM 749 O O . GLU B 1 26 ? 6.547 12.164 10.547 1 97.81 26 GLU B O 1
ATOM 754 N N . LYS B 1 27 ? 8.609 11.516 10.023 1 98 27 LYS B N 1
ATOM 755 C CA . LYS B 1 27 ? 8.477 11.953 8.641 1 98 27 LYS B CA 1
ATOM 756 C C . LYS B 1 27 ? 7.438 11.117 7.891 1 98 27 LYS B C 1
ATOM 758 O O . LYS B 1 27 ? 6.719 11.641 7.035 1 98 27 LYS B O 1
ATOM 763 N N . ALA B 1 28 ? 7.379 9.836 8.273 1 98.44 28 ALA B N 1
ATOM 764 C CA . ALA B 1 28 ? 6.395 8.961 7.648 1 98.44 28 ALA B CA 1
ATOM 765 C C . ALA B 1 28 ? 4.973 9.406 7.98 1 98.44 28 ALA B C 1
ATOM 767 O O . ALA B 1 28 ? 4.105 9.43 7.105 1 98.44 28 ALA B O 1
ATOM 768 N N . PHE B 1 29 ? 4.734 9.75 9.242 1 98.06 29 PHE B N 1
ATOM 769 C CA . PHE B 1 29 ? 3.424 10.234 9.664 1 98.06 29 PHE B CA 1
ATOM 770 C C . PHE B 1 29 ? 3.047 11.508 8.922 1 98.06 29 PHE B C 1
ATOM 772 O O . PHE B 1 29 ? 1.921 11.641 8.445 1 98.06 29 PHE B O 1
ATOM 779 N N . LYS B 1 30 ? 3.982 12.367 8.836 1 96.44 30 LYS B N 1
ATOM 780 C CA . LYS B 1 30 ? 3.73 13.633 8.148 1 96.44 30 LYS B CA 1
ATOM 781 C C . LYS B 1 30 ? 3.395 13.398 6.68 1 96.44 30 LYS B C 1
ATOM 783 O O . LYS B 1 30 ? 2.447 13.984 6.156 1 96.44 30 LYS B O 1
ATOM 788 N N . MET B 1 31 ? 4.172 12.586 6.066 1 96.88 31 MET B N 1
ATOM 789 C CA . MET B 1 31 ? 3.945 12.289 4.656 1 96.88 31 MET B CA 1
ATOM 790 C C . MET B 1 31 ? 2.592 11.617 4.453 1 96.88 31 MET B C 1
ATOM 792 O O . MET B 1 31 ? 1.9 11.883 3.469 1 96.88 31 MET B O 1
ATOM 796 N N . ALA B 1 32 ? 2.223 10.734 5.379 1 97.12 32 ALA B N 1
ATOM 797 C CA . ALA B 1 32 ? 0.919 10.078 5.289 1 97.12 32 ALA B CA 1
ATOM 798 C C . ALA B 1 32 ? -0.212 11.102 5.332 1 97.12 32 ALA B C 1
ATOM 800 O O . ALA B 1 32 ? -1.158 11.023 4.543 1 97.12 32 ALA B O 1
ATOM 801 N N . GLU B 1 33 ? -0.082 11.977 6.258 1 93.81 33 GLU B N 1
ATOM 802 C CA . GLU B 1 33 ? -1.101 13.023 6.379 1 93.81 33 GLU B CA 1
ATOM 803 C C . GLU B 1 33 ? -1.2 13.844 5.098 1 93.81 33 GLU B C 1
ATOM 805 O O . GLU B 1 33 ? -2.299 14.102 4.605 1 93.81 33 GLU B O 1
ATOM 810 N N . ILE B 1 34 ? -0.096 14.273 4.531 1 93.38 34 ILE B N 1
ATOM 811 C CA . ILE B 1 34 ? -0.031 15.086 3.324 1 93.38 34 ILE B CA 1
ATOM 812 C C . ILE B 1 34 ? -0.667 14.328 2.158 1 93.38 34 ILE B C 1
ATOM 814 O O . ILE B 1 34 ? -1.45 14.898 1.395 1 93.38 34 ILE B O 1
ATOM 818 N N . GLU B 1 35 ? -0.375 13.047 1.972 1 94.06 35 GLU B N 1
ATOM 819 C CA . GLU B 1 35 ? -0.892 12.242 0.867 1 94.06 35 GLU B CA 1
ATOM 820 C C . GLU B 1 35 ? -2.404 12.078 0.968 1 94.06 35 GLU B C 1
ATOM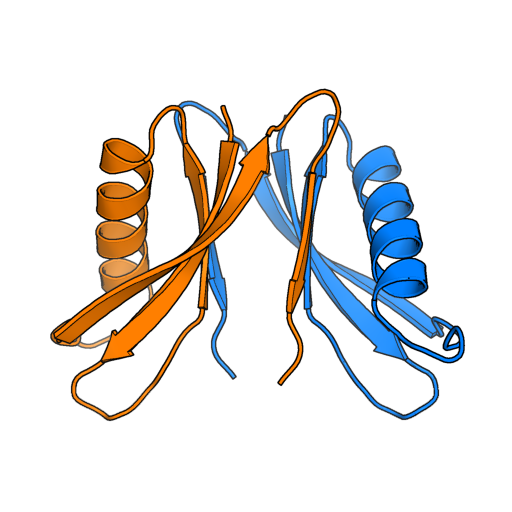 822 O O . GLU B 1 35 ? -3.102 12.055 -0.048 1 94.06 35 GLU B O 1
ATOM 827 N N . LEU B 1 36 ? -2.904 11.914 2.227 1 93.06 36 LEU B N 1
ATOM 828 C CA . LEU B 1 36 ? -4.344 11.797 2.436 1 93.06 36 LEU B CA 1
ATOM 829 C C . LEU B 1 36 ? -5.059 13.07 2.006 1 93.06 36 LEU B C 1
ATOM 831 O O . LEU B 1 36 ? -6.121 13.016 1.381 1 93.06 36 LEU B O 1
ATOM 835 N N . GLU B 1 37 ? -4.434 14.109 2.305 1 88.5 37 GLU B N 1
ATOM 836 C CA . GLU B 1 37 ? -5.023 15.398 1.951 1 88.5 37 GLU B CA 1
ATOM 837 C C . GLU B 1 37 ? -5.066 15.586 0.438 1 88.5 37 GLU B C 1
ATOM 839 O O . GLU B 1 37 ? -6.016 16.172 -0.092 1 88.5 37 GLU B O 1
ATOM 844 N N . LYS B 1 38 ? -4.152 15.094 -0.263 1 88.94 38 LYS B N 1
ATOM 845 C CA . LYS B 1 38 ? -4.078 15.219 -1.716 1 88.94 38 LYS B CA 1
ATOM 846 C C . LYS B 1 38 ? -5.062 14.273 -2.398 1 88.94 38 LYS B C 1
ATOM 848 O O . LYS B 1 38 ? -5.578 14.578 -3.475 1 88.94 38 LYS B O 1
ATOM 853 N N . HIS B 1 39 ? -5.262 13.172 -1.816 1 88.31 39 HIS B N 1
ATOM 854 C CA . HIS B 1 39 ? -6 12.086 -2.441 1 88.31 39 HIS B CA 1
ATOM 855 C C . HIS B 1 39 ? -7.508 12.297 -2.314 1 88.31 39 HIS B C 1
ATOM 857 O O . HIS B 1 39 ? -8.273 11.82 -3.152 1 88.31 39 HIS B O 1
ATOM 863 N N . PHE B 1 40 ? -7.969 12.836 -1.257 1 82 40 PHE B N 1
ATOM 864 C CA . PHE B 1 40 ? -9.398 13 -1.031 1 82 40 PHE B CA 1
ATOM 865 C C . PHE B 1 40 ? -9.82 14.445 -1.254 1 82 40 PHE B C 1
ATOM 867 O O . PHE B 1 40 ? -9.141 15.367 -0.812 1 82 40 PHE B O 1
ATOM 874 N N . LEU B 1 41 ? -10.859 14.531 -2.291 1 76.88 41 LEU B N 1
ATOM 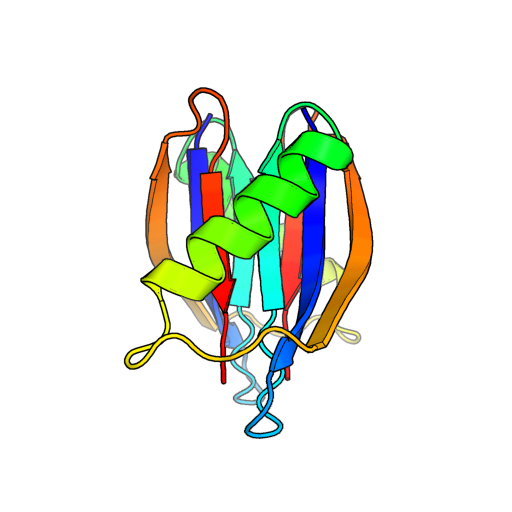875 C CA . LEU B 1 41 ? -11.594 15.773 -2.471 1 76.88 41 LEU B CA 1
ATOM 876 C C . LEU B 1 41 ? -13.031 15.641 -1.984 1 76.88 41 LEU B C 1
ATOM 878 O O . LEU B 1 41 ? -13.773 14.781 -2.469 1 76.88 41 LEU B O 1
ATOM 882 N N . PRO B 1 42 ? -13.516 16.609 -1.134 1 77.12 42 PRO B N 1
ATOM 883 C CA . PRO B 1 42 ? -12.836 17.641 -0.33 1 77.12 42 PRO B CA 1
ATOM 884 C C . PRO B 1 42 ? -11.875 17.047 0.692 1 77.12 42 PRO B C 1
ATOM 886 O O . PRO B 1 42 ? -11.883 15.828 0.921 1 77.12 42 PRO B O 1
ATOM 889 N N . LEU B 1 43 ? -11.039 17.828 1.438 1 74.88 43 LEU B N 1
ATOM 890 C CA . LEU B 1 43 ? -10.086 17.406 2.459 1 74.88 43 LEU B CA 1
ATOM 891 C C . LEU B 1 43 ? -10.805 16.781 3.65 1 74.88 43 LEU B C 1
ATOM 893 O O . LEU B 1 43 ? -11.5 17.484 4.395 1 74.88 43 LEU B O 1
ATOM 897 N N . PRO B 1 44 ? -10.68 15.492 3.691 1 76.94 44 PRO B N 1
ATOM 898 C CA . PRO B 1 44 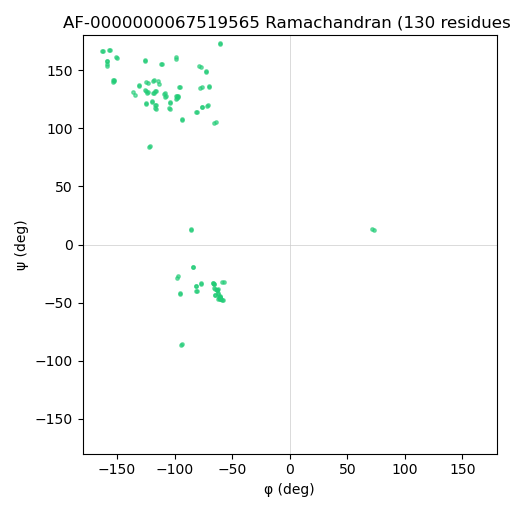? -11.336 14.914 4.863 1 76.94 44 PRO B CA 1
ATOM 899 C C . PRO B 1 44 ? -10.578 15.188 6.16 1 76.94 44 PRO B C 1
ATOM 901 O O . PRO B 1 44 ? -9.359 15.398 6.137 1 76.94 44 PRO B O 1
ATOM 904 N N . GLU B 1 45 ? -11.336 15.305 7.254 1 86.88 45 GLU B N 1
ATOM 905 C CA . GLU B 1 45 ? -10.695 15.359 8.562 1 86.88 45 GLU B CA 1
ATOM 906 C C . GLU B 1 45 ? -10.125 13.992 8.953 1 86.88 45 GLU B C 1
ATOM 908 O O . GLU B 1 45 ? -10.82 12.984 8.898 1 86.88 45 GLU B O 1
ATOM 913 N N . VAL B 1 46 ? -8.828 13.984 9.141 1 90.25 46 VAL B N 1
ATOM 914 C CA . VAL B 1 46 ? -8.188 12.758 9.602 1 90.25 46 VAL B CA 1
ATOM 915 C C . VAL B 1 46 ? -8.367 12.617 11.109 1 90.25 46 VAL B C 1
ATOM 917 O O . VAL B 1 46 ? -7.844 13.422 11.883 1 90.25 46 VAL B O 1
ATOM 920 N N . LYS B 1 47 ? -9.102 11.617 11.484 1 92.19 47 LYS B N 1
ATOM 921 C CA . LYS B 1 47 ? -9.359 11.414 12.906 1 92.19 47 LYS B CA 1
ATOM 922 C C . LYS B 1 47 ? -8.195 10.703 13.586 1 92.19 47 LYS B C 1
ATOM 924 O O . LYS B 1 47 ? -7.844 11.008 14.727 1 92.19 47 LYS B O 1
ATOM 929 N N . GLU B 1 48 ? -7.707 9.789 12.859 1 94.38 48 GLU B N 1
ATOM 930 C CA . GLU B 1 48 ? -6.629 8.969 13.398 1 94.38 48 GLU B CA 1
ATOM 931 C C . GLU B 1 48 ? -5.742 8.422 12.289 1 94.38 48 GLU B C 1
ATOM 933 O O . GLU B 1 48 ? -6.227 8.117 11.195 1 94.38 48 GLU B O 1
ATOM 938 N N . ILE B 1 49 ? -4.484 8.398 12.562 1 96.44 49 ILE B N 1
ATOM 939 C CA . ILE B 1 49 ? -3.535 7.648 11.75 1 96.44 49 ILE B CA 1
ATOM 940 C C . ILE B 1 49 ? -2.752 6.676 12.633 1 96.44 49 ILE B C 1
ATOM 942 O O . ILE B 1 49 ? -2.109 7.09 13.602 1 96.44 49 ILE B O 1
ATOM 946 N N . ALA B 1 50 ? -2.85 5.477 12.305 1 97.06 50 ALA B N 1
ATOM 947 C CA . ALA B 1 50 ? -2.17 4.453 13.094 1 97.06 50 ALA B CA 1
ATOM 948 C C . ALA B 1 50 ? -1.112 3.732 12.266 1 97.06 50 ALA B C 1
ATOM 950 O O . ALA B 1 50 ? -1.371 3.34 11.125 1 97.06 50 ALA B O 1
ATOM 951 N N . LEU B 1 51 ? 0.068 3.613 12.852 1 98.19 51 LEU B N 1
ATOM 952 C CA . LEU B 1 51 ? 1.111 2.791 12.242 1 98.19 51 LEU B CA 1
ATOM 953 C C . LEU B 1 51 ? 0.835 1.309 12.469 1 98.19 51 LEU B C 1
ATOM 955 O O . LEU B 1 51 ? 0.785 0.85 13.617 1 98.19 51 LEU B O 1
ATOM 959 N N . PHE B 1 52 ? 0.643 0.578 11.375 1 97.38 52 PHE B N 1
ATOM 960 C CA . PHE B 1 52 ? 0.302 -0.837 11.469 1 97.38 52 PHE B CA 1
ATOM 961 C C . PHE B 1 52 ? 1.551 -1.703 11.359 1 97.38 52 PHE B C 1
ATOM 963 O O . PHE B 1 52 ? 1.684 -2.701 12.07 1 97.38 52 PHE B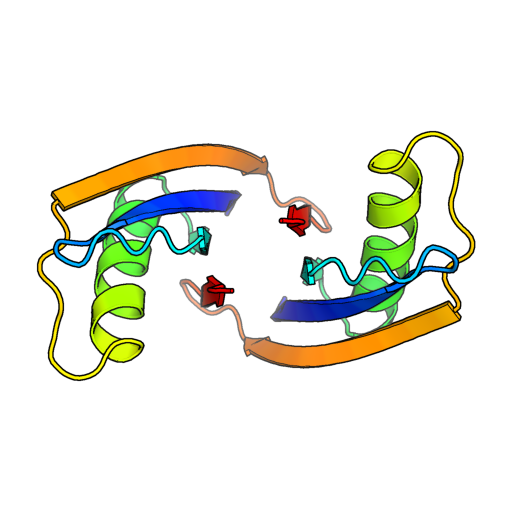 O 1
ATOM 970 N N . GLU B 1 53 ? 2.482 -1.392 10.461 1 97.56 53 GLU B N 1
ATOM 971 C CA . GLU B 1 53 ? 3.666 -2.207 10.203 1 97.56 53 GLU B CA 1
ATOM 972 C C . GLU B 1 53 ? 4.812 -1.357 9.656 1 97.56 53 GLU B C 1
ATOM 974 O O . GLU B 1 53 ? 4.582 -0.36 8.977 1 97.56 53 GLU B O 1
ATOM 979 N N . LYS B 1 54 ? 5.91 -1.647 10.094 1 98.25 54 LYS B N 1
ATOM 980 C CA . LYS B 1 54 ? 7.152 -1.046 9.609 1 98.25 54 LYS B CA 1
ATOM 981 C C . LYS B 1 54 ? 8.125 -2.111 9.117 1 98.25 54 LYS B C 1
ATOM 983 O O . LYS B 1 54 ? 8.312 -3.141 9.766 1 98.25 54 LYS B O 1
ATOM 988 N N . LYS B 1 55 ? 8.672 -1.865 7.895 1 98 55 LYS B N 1
ATOM 989 C CA . LYS B 1 55 ? 9.688 -2.756 7.348 1 98 55 LYS B CA 1
ATOM 990 C C . LYS B 1 55 ? 10.945 -1.98 6.957 1 98 55 LYS B C 1
ATOM 992 O O . LYS B 1 55 ? 10.859 -0.955 6.277 1 98 55 LYS B O 1
ATOM 997 N N . LYS B 1 56 ? 12.039 -2.457 7.34 1 97.56 56 LYS B N 1
ATOM 998 C CA . LYS B 1 56 ? 13.305 -1.883 6.898 1 97.56 56 LYS B CA 1
ATOM 999 C C . LYS B 1 56 ? 13.555 -2.172 5.418 1 97.56 56 LYS B C 1
ATOM 1001 O O . LYS B 1 56 ? 13.32 -3.287 4.953 1 97.56 56 LYS B O 1
ATOM 1006 N N . ILE B 1 57 ? 13.992 -1.086 4.809 1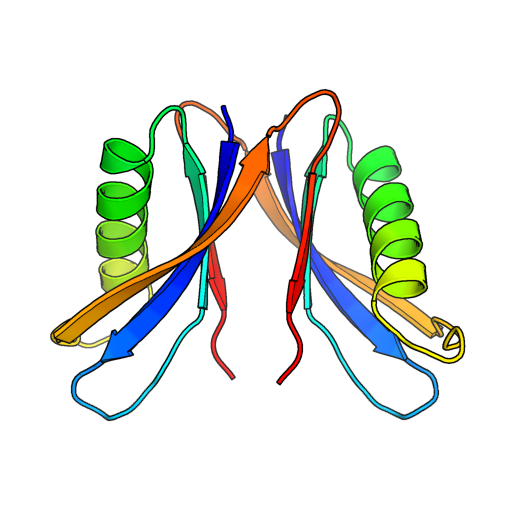 97.69 57 ILE B N 1
ATOM 1007 C CA . ILE B 1 57 ? 14.32 -1.271 3.402 1 97.69 57 ILE B CA 1
ATOM 1008 C C . ILE B 1 57 ? 15.812 -1.601 3.262 1 97.69 57 ILE B C 1
ATOM 1010 O O . ILE B 1 57 ? 16.672 -0.743 3.486 1 97.69 57 ILE B O 1
ATOM 1014 N N . ARG B 1 58 ? 16.156 -2.727 2.975 1 93.44 58 ARG B N 1
ATOM 1015 C CA . ARG B 1 58 ? 17.531 -3.08 2.619 1 93.44 58 ARG B CA 1
ATOM 1016 C C . ARG B 1 58 ? 17.734 -3.039 1.107 1 93.44 58 ARG B C 1
ATOM 1018 O O . ARG B 1 58 ? 17.906 -1.965 0.528 1 93.44 58 ARG B O 1
ATOM 1025 N N . LYS B 1 59 ? 17.422 -4.086 0.483 1 92.44 59 LYS B N 1
ATOM 1026 C CA . LYS B 1 59 ? 17.422 -4.105 -0.977 1 92.44 59 LYS B CA 1
ATOM 1027 C C . LYS B 1 59 ? 16 -3.889 -1.518 1 92.44 59 LYS B C 1
ATOM 1029 O O . LYS B 1 59 ? 15.828 -3.332 -2.604 1 92.44 59 LYS B O 1
ATOM 1034 N N . SER B 1 60 ? 15.039 -4.301 -0.748 1 97.25 60 SER B N 1
ATOM 1035 C CA . SER B 1 60 ? 13.625 -4.176 -1.107 1 97.25 60 SER B CA 1
ATOM 1036 C C . SER B 1 60 ? 12.727 -4.328 0.116 1 97.25 60 SER B C 1
ATOM 1038 O O . SER B 1 60 ? 13.188 -4.727 1.187 1 97.25 60 SER B O 1
ATOM 1040 N N . ALA B 1 61 ? 11.656 -4.031 0.038 1 98.06 61 ALA B N 1
ATOM 1041 C CA . ALA B 1 61 ? 10.594 -4.25 1.018 1 98.06 61 ALA B CA 1
ATOM 1042 C C . ALA B 1 61 ? 9.219 -4.18 0.362 1 98.06 61 ALA B C 1
ATOM 1044 O O . ALA B 1 61 ? 9.055 -3.562 -0.694 1 98.06 61 ALA B O 1
ATOM 1045 N N . ALA B 1 62 ? 8.219 -4.793 1.016 1 98.31 62 ALA B N 1
ATOM 1046 C CA . ALA B 1 62 ? 6.906 -4.832 0.368 1 98.31 62 ALA B CA 1
ATOM 1047 C C . ALA B 1 62 ? 5.797 -5.074 1.388 1 98.31 62 ALA B C 1
ATOM 1049 O O . ALA B 1 62 ? 6.043 -5.637 2.459 1 98.31 62 ALA B O 1
ATOM 1050 N N . PHE B 1 63 ? 4.672 -4.668 1.085 1 98.12 63 PHE B N 1
ATOM 1051 C CA . PHE B 1 63 ? 3.434 -5.027 1.769 1 98.12 63 PHE B CA 1
ATOM 1052 C C . PHE B 1 63 ? 2.42 -5.605 0.788 1 98.12 63 PHE B C 1
ATOM 1054 O O . PHE B 1 63 ? 2.297 -5.125 -0.341 1 98.12 63 PHE B O 1
ATOM 1061 N N . VAL B 1 64 ? 1.763 -6.605 1.263 1 96.5 64 VAL B N 1
ATOM 1062 C CA . VAL B 1 64 ? 0.545 -7.059 0.599 1 96.5 64 VAL B CA 1
ATOM 1063 C C . VAL B 1 64 ? -0.678 -6.492 1.317 1 96.5 64 VAL B C 1
ATOM 1065 O O . VAL B 1 64 ? -0.81 -6.633 2.535 1 96.5 64 VAL B O 1
ATOM 1068 N N . ILE B 1 65 ? -1.512 -5.832 0.569 1 95.31 65 ILE B N 1
ATOM 1069 C CA . ILE B 1 65 ? -2.723 -5.227 1.11 1 95.31 65 ILE B CA 1
ATOM 1070 C C . ILE B 1 65 ? -3.951 -5.875 0.477 1 95.31 65 ILE B C 1
ATOM 1072 O O . ILE B 1 65 ? -4.086 -5.898 -0.749 1 95.31 65 ILE B O 1
ATOM 1076 N N . HIS B 1 66 ? -4.684 -6.453 1.253 1 86.69 66 HIS B N 1
ATOM 1077 C CA . HIS B 1 66 ? -5.895 -7.105 0.774 1 86.69 66 HIS B CA 1
ATOM 1078 C C . HIS B 1 66 ? -7.078 -6.809 1.692 1 86.69 66 HIS B C 1
ATOM 1080 O O . HIS B 1 66 ? -6.91 -6.703 2.91 1 86.69 66 HIS B O 1
ATOM 1086 N N . GLU B 1 67 ? -8.195 -6.406 1.024 1 66.81 67 GLU B N 1
ATOM 1087 C CA . GLU B 1 67 ? -9.414 -6.234 1.803 1 66.81 67 GLU B CA 1
ATOM 1088 C C . GLU B 1 67 ? -10.188 -7.551 1.917 1 66.81 67 GLU B C 1
ATOM 1090 O O . GLU B 1 67 ? -10.086 -8.414 1.041 1 66.81 67 GLU B O 1
#

Radius of gyration: 14.43 Å; Cα contacts (8 Å, |Δi|>4): 300; chains: 2; bounding box: 34×40×27 Å

Secondary structure (DSSP, 8-state):
-EEEEEEEEETTS---EEEEEESSHHHHHHHHHHHHHHHSSS---EEEEEEEEEEE-SS-EEEEE--/-EEEEEEEEETTS---EEEEEESSHHHHHHHHHHHHHHHSSS---EEEEEEEEEEE-SS-EEEEE--

Nearest PDB structures (foldseek):
  9e6q-assembly1_AR  TM=6.598E-01  e=4.450E-02  Pyrobaculum calidifontis JCM 11548
  6uz7-assembly1_AS  TM=5.234E-01  e=8.270E+00  Kluyveromyces lactis
  4v8p-assembly2_DX  TM=3.648E-01  e=6.125E+00  Tetrahymena thermophila
  9e6q-assembly1_AR  TM=6.591E-01  e=4.726E-02  Pyrobaculum calidifontis JCM 11548
  6uz7-assembly1_AS  TM=5.233E-01  e=8.997E+00  Kluyveromyces lactis

Solvent-accessible surface area (backbone atoms only — not comparable to full-atom values): 7448 Å² total; per-residue (Å²): 88,31,40,36,35,31,42,31,39,32,73,86,71,46,67,35,34,32,39,27,38,18,76,40,70,70,56,30,52,51,51,47,54,55,49,51,46,72,71,36,87,72,69,65,55,74,74,43,76,41,84,74,49,78,41,69,46,76,77,44,41,71,48,80,48,70,134,86,30,38,36,34,31,41,30,38,31,73,86,71,45,66,35,35,32,40,27,38,18,76,41,70,71,56,29,53,52,50,46,54,54,50,49,47,70,72,36,88,72,69,66,54,74,74,42,76,42,84,73,49,76,42,69,46,76,77,44,40,71,46,81,47,69,134

Foldseek 3Di:
DKWWWKWWQWPVRDIDIDIDDDPDPVVRVVVRQVVQPVPDPPRTDTPDMDTDDMGDADPHDDDDDDD/DKWWWKWWQWPVRDIDIDIDDDPDPVVRVVVRQVVQPVPDPPRTDTPDMDTDDMGDQDPHDDDDDDD

pLDDT: mean 93.27, std 6.92, range [66.12, 98.88]

Organism: Bacillus anthracis (NCBI:txid1392)

InterPro domains:
  IPR024998 Protein of unknown function DUF3906 [PF13046] (1-65)

=== Feature glossary ===
Legend for the data blocks above and below:

— What the protein is —

The amino-acid sequence is the protein's primary structure: the linear order of residues from the N-terminus to the C-terminus, written in one-letter code. Everything else here — the 3D coordinates, the secondary structure, the domain annotations — is ultimately a consequence of this string.

Database cross-references. InterPro integrates a dozen domain/family signature databases into unified entries with residue-range hits. GO terms attach function/process/location labels with evidence codes. CATH codes position the fold in a four-level structural taxonomy. Organism is the NCBI-taxonomy species name.

— Where its atoms are —

The mmCIF block holds the 3D Cartesian coordinates of each backbone atom (N, Cα, C, O) in ångströms. mmCIF is the PDB's canonical archive format — a tagged-loop text representation of the atomic model.

The six renders are orthographic views along the three Cartesian axes in both directions. Representatio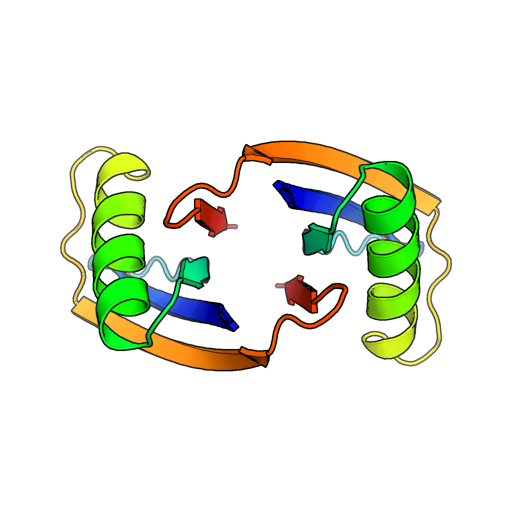n (cartoon, sticks, or surface) and color scheme (sequence-rainbow or by-chain) vary across proteins so the training set covers all the common visualization conventions.

— Local backbone conformation —

Secondary structure is the local, repeating backbone conformation. DSSP classifies it into eight states by reading the hydrogen-bond network: three helix types (H, G, I), two β types (E, B), two non-regular types (T, S), and unstructured coil (-).

SS3 is a coarse helix/strand/coil call (letters a/b/c) made by the P-SEA algorithm from inter-Cα distances and dihedrals. It is less detailed than DSSP but needs only Cα positions.

Backbone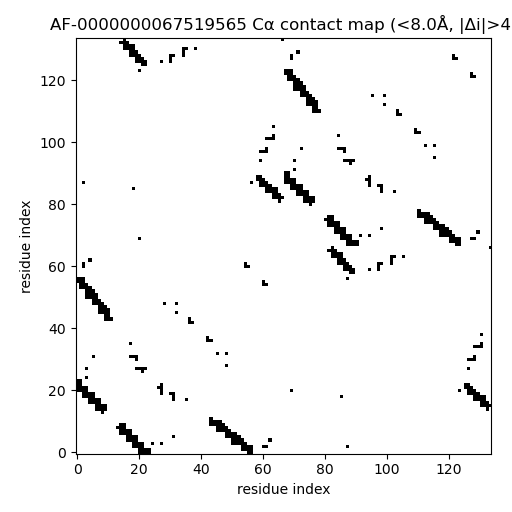 dihedral angles. Every residue except chain termini has a φ (preceding-C → N → Cα → C) and a ψ (N → Cα → C → next-N). They are reported in degrees following the IUPAC sign convention. Secondary structure is essentially a statement about which (φ, ψ) basin each residue occupies.

— Global shape and packing —

The geometric summary reports three shape descriptors. Rg (radius of gyration) measures how spread out the Cα atoms are about their centre of mass; compact globular proteins have small Rg, elongated or unfolded ones large. Cα contacts (<8 Å, |i−j|>4) count long-range residue pairs in spatial proximity — high for tightly packed folds, near zero for rods or random coil. The bounding-box extents give the protein's footprint along x, y, z in Å.

Solvent accessibility: the surface area of each residue that a 1.4 Å water probe can touch, in Å². When only backbone atoms are present the absolute values are lower than full-atom SASA (side chains contribute most of the area) and are flagged as backbone-only.

Plot images: a contact map (which residues are close in 3D, as an N×N binary image), a Ramachandran scatter (backbone torsion angles, revealing secondary-structure composition at a glance), and — for AlphaFold structures — a PAE heatmap (pairwise prediction confidence).

— Structural neighborhood —

Foldseek's 3Di representation compresses backbone geometry into a per-residue letter drawn from a learned twenty-state alphabet. It captures the tertiary interaction pattern around each residue — which residues are packed against it in space, regardless of where they are in sequence.

Structural nearest neighbors (via Foldseek easy-search vs the PDB). Reported per hit: target PDB id, E-value, and alignment TM-score. A TM-score above ~0.5 is the conventional threshold for 'same fold'.

— Confidence and disorder —

pLDDT (predicted Local Distance Difference Test) is AlphaFold's per-residue confidence score, ranging from 0 to 100. Values above 90 indicate high confidence (typically well-packed cores); 70–90 is confident; 50–70 low confidence; below 50 usually means the region is disordered or the prediction is unreliable there. AlphaFold stores pLDDT in the mmCIF B-factor column.

For experimental (PDB) structures, the B-factor (temperature factor) quantifies the positional spread of each atom in the crystal — a combination of thermal vibration and static disorder — in units of Å². High B-factors mark flexible loops or poorly resolved regions; low B-factors mark the rigid, well-ordered core.

Predicted Aligned Error (PAE) is an AlphaFold confidence matrix: entry (i, j) is the expected error in the position of residue j, in ångströms, when the prediction is superimposed on the true structure at residue i. Low PAE within a block of residues means that block is internally rigid and well-predicted; high PAE between two blocks means their relative placement is uncertain even if each block individually is confident.